Protein AF-A0A6I3MIL8-F1 (afdb_monomer_lite)

pLDDT: mean 82.51, std 14.48, range [38.84, 97.69]

Structure (mmCIF, N/CA/C/O backbone):
data_AF-A0A6I3MIL8-F1
#
_entry.id   AF-A0A6I3MIL8-F1
#
loop_
_atom_site.group_PDB
_atom_site.id
_atom_site.type_symbol
_atom_site.label_atom_id
_atom_site.label_alt_id
_atom_site.label_comp_id
_atom_site.label_asym_id
_atom_site.label_entity_id
_atom_site.label_seq_id
_atom_site.pdbx_PDB_ins_code
_atom_site.Cartn_x
_atom_site.Cartn_y
_atom_site.Cartn_z
_atom_site.occupancy
_atom_site.B_iso_or_equiv
_atom_site.auth_seq_id
_atom_site.auth_comp_id
_atom_site.auth_asym_id
_atom_site.auth_atom_id
_atom_site.pdbx_PDB_model_num
ATOM 1 N N . MET A 1 1 ? -0.136 -29.047 15.269 1.00 38.84 1 MET A N 1
ATOM 2 C CA . MET A 1 1 ? -0.979 -28.564 14.150 1.00 38.84 1 MET A CA 1
ATOM 3 C C . MET A 1 1 ? -1.010 -29.641 13.072 1.00 38.84 1 MET A C 1
ATOM 5 O O . MET A 1 1 ? 0.042 -29.973 12.539 1.00 38.84 1 MET A O 1
ATOM 9 N N . LYS A 1 2 ? -2.164 -30.277 12.825 1.00 44.59 2 LYS A N 1
ATOM 10 C CA . LYS A 1 2 ? -2.288 -31.313 11.784 1.00 44.59 2 LYS A CA 1
ATOM 11 C C . LYS A 1 2 ? -2.092 -30.655 10.413 1.00 44.59 2 LYS A C 1
ATOM 13 O O . LYS A 1 2 ? -2.767 -29.679 10.107 1.00 44.59 2 LYS A O 1
ATOM 18 N N . LYS A 1 3 ? -1.152 -31.170 9.614 1.00 54.00 3 LYS A N 1
ATOM 19 C CA . LYS A 1 3 ? -0.943 -30.758 8.220 1.00 54.00 3 LYS A CA 1
ATOM 20 C C . LYS A 1 3 ? -2.206 -31.109 7.427 1.00 54.00 3 LYS A C 1
ATOM 22 O O . LYS A 1 3 ? -2.409 -32.282 7.119 1.00 54.00 3 LYS A O 1
ATOM 27 N N . ASN A 1 4 ? -3.048 -30.123 7.122 1.00 59.16 4 ASN A N 1
ATOM 28 C CA . ASN A 1 4 ? -4.130 -30.289 6.153 1.00 59.16 4 ASN A CA 1
ATOM 29 C C . ASN A 1 4 ? -3.488 -30.544 4.786 1.00 59.16 4 ASN A C 1
ATOM 31 O O . ASN A 1 4 ? -3.045 -29.619 4.111 1.00 59.16 4 ASN A O 1
ATOM 35 N N . LYS A 1 5 ? -3.353 -31.821 4.415 1.00 65.75 5 LYS A N 1
ATOM 36 C CA . LYS A 1 5 ? -2.953 -32.218 3.066 1.00 65.75 5 LYS A CA 1
ATOM 37 C C . LYS A 1 5 ? -4.087 -31.823 2.124 1.00 65.75 5 LYS A C 1
ATOM 39 O O . LYS A 1 5 ? -5.141 -32.454 2.154 1.00 65.75 5 LYS A O 1
ATOM 44 N N . ILE A 1 6 ? -3.860 -30.784 1.325 1.00 65.81 6 ILE A N 1
ATOM 45 C CA . ILE A 1 6 ? -4.732 -30.407 0.210 1.00 65.81 6 ILE A CA 1
ATOM 46 C C . ILE A 1 6 ? -4.852 -31.634 -0.698 1.00 65.81 6 ILE A C 1
ATOM 48 O O . ILE A 1 6 ? -3.839 -32.183 -1.142 1.00 65.81 6 ILE A O 1
ATOM 52 N N . LYS A 1 7 ? -6.074 -32.122 -0.917 1.00 78.56 7 LYS A N 1
ATOM 53 C CA . LYS A 1 7 ? -6.312 -33.216 -1.860 1.00 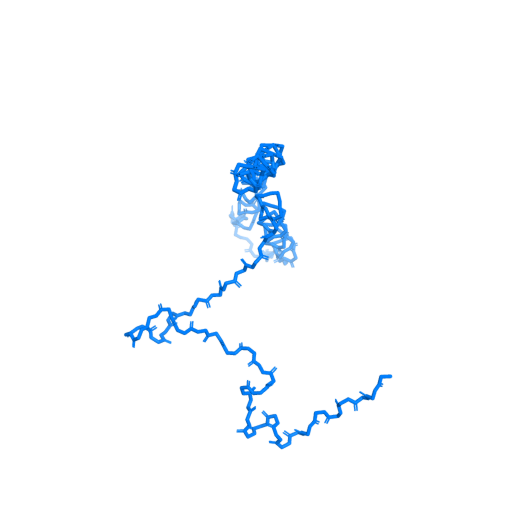78.56 7 LYS A CA 1
ATOM 54 C C . LYS A 1 7 ? -6.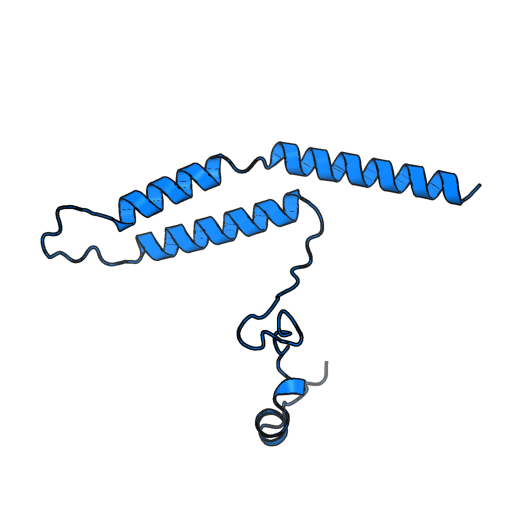278 -32.615 -3.259 1.00 78.56 7 LYS A C 1
ATOM 56 O O . LYS A 1 7 ? -7.110 -31.778 -3.573 1.00 78.56 7 LYS A O 1
ATOM 61 N N . LEU A 1 8 ? -5.326 -33.045 -4.087 1.00 74.38 8 LEU A N 1
ATOM 62 C CA . LEU A 1 8 ? -5.134 -32.501 -5.437 1.00 74.38 8 LEU A CA 1
ATOM 63 C C . LEU A 1 8 ? -6.423 -32.540 -6.274 1.00 74.38 8 LEU A C 1
ATOM 65 O O . LEU A 1 8 ? -6.737 -31.569 -6.947 1.00 74.38 8 LEU A O 1
ATOM 69 N N . ASN A 1 9 ? -7.196 -33.622 -6.163 1.00 80.62 9 ASN A N 1
ATOM 70 C CA . ASN A 1 9 ? -8.473 -33.751 -6.868 1.00 80.62 9 ASN A CA 1
ATOM 71 C C . ASN A 1 9 ? -9.485 -32.688 -6.423 1.00 80.62 9 ASN A C 1
ATOM 73 O O . ASN A 1 9 ? -10.164 -32.108 -7.255 1.00 80.62 9 ASN A O 1
ATOM 77 N N . ASP A 1 10 ? -9.526 -32.372 -5.127 1.00 82.06 10 ASP A N 1
ATOM 78 C CA . ASP A 1 10 ? -10.441 -31.365 -4.585 1.00 82.06 10 ASP A CA 1
ATOM 79 C C . ASP A 1 10 ? -10.032 -29.937 -4.985 1.00 82.06 10 ASP A C 1
ATOM 81 O O . ASP A 1 10 ? -10.883 -29.086 -5.203 1.00 82.06 10 ASP A O 1
ATOM 85 N N . LEU A 1 11 ? -8.730 -29.682 -5.156 1.00 80.56 11 LEU A N 1
ATOM 86 C CA . LEU A 1 11 ? -8.227 -28.414 -5.693 1.00 80.56 11 LEU A CA 1
ATOM 87 C C . LEU A 1 11 ? -8.598 -28.211 -7.173 1.00 80.56 11 LEU A C 1
ATOM 89 O O . LEU A 1 11 ? -8.835 -27.080 -7.588 1.00 80.56 11 LEU A O 1
ATOM 93 N N . ILE A 1 12 ? -8.605 -29.286 -7.967 1.00 80.00 12 ILE A N 1
ATOM 94 C CA . ILE A 1 12 ? -8.939 -29.239 -9.400 1.00 80.00 12 ILE A CA 1
ATOM 95 C C . ILE A 1 12 ? -10.454 -29.129 -9.600 1.00 80.00 12 ILE A C 1
ATOM 97 O O . ILE A 1 12 ? -10.897 -28.379 -10.466 1.00 80.00 12 ILE A O 1
ATOM 101 N N . GLU A 1 13 ? -11.234 -29.875 -8.818 1.00 84.31 13 GLU A N 1
ATOM 102 C CA . GLU A 1 13 ? -12.691 -29.946 -8.962 1.00 84.31 13 GLU A CA 1
ATOM 103 C C . GLU A 1 13 ? -13.415 -28.773 -8.293 1.00 84.31 13 GLU A C 1
ATOM 105 O O . GLU A 1 13 ? -14.427 -28.326 -8.822 1.00 84.31 13 GLU A O 1
ATOM 110 N N . ASN A 1 14 ? -12.883 -28.249 -7.181 1.00 81.50 14 ASN A N 1
ATOM 111 C CA . ASN A 1 14 ? -13.490 -27.158 -6.411 1.00 81.50 14 ASN A CA 1
ATOM 112 C C . ASN A 1 14 ? -12.451 -26.067 -6.074 1.00 81.50 14 ASN A C 1
ATOM 114 O O . ASN A 1 14 ? -12.146 -25.822 -4.897 1.00 81.50 14 ASN A O 1
ATOM 118 N N . PRO A 1 15 ? -11.846 -25.413 -7.082 1.00 77.38 15 PRO A N 1
ATOM 119 C CA . PRO A 1 15 ? -10.813 -24.401 -6.862 1.00 77.38 15 PRO A CA 1
ATOM 120 C C . PRO A 1 15 ? -11.276 -23.263 -5.932 1.00 77.38 15 PRO A C 1
ATOM 122 O O . PRO A 1 15 ? -10.483 -22.728 -5.157 1.00 77.38 15 PRO A O 1
ATOM 125 N N . GLU A 1 16 ? -12.562 -22.925 -5.916 1.00 75.38 16 GLU A N 1
ATOM 126 C CA . GLU A 1 16 ? -13.171 -21.929 -5.030 1.00 75.38 16 GLU A CA 1
ATOM 127 C C . GLU A 1 16 ? -13.023 -22.226 -3.527 1.00 75.38 16 GLU A C 1
ATOM 129 O O . GLU A 1 16 ? -13.117 -21.306 -2.715 1.00 75.38 16 GLU A O 1
ATOM 134 N N . HIS A 1 17 ? -12.754 -23.475 -3.132 1.00 81.31 17 HIS A N 1
ATOM 135 C CA . HIS A 1 17 ? -12.468 -23.824 -1.735 1.00 81.31 17 HIS A CA 1
ATOM 136 C C . HIS A 1 17 ? -11.073 -23.376 -1.283 1.00 81.31 17 HIS A C 1
ATOM 138 O O . HIS A 1 17 ? -10.820 -23.242 -0.084 1.00 81.31 17 HIS A O 1
ATOM 144 N N . TYR A 1 18 ? -10.165 -23.157 -2.233 1.00 78.12 18 TYR A N 1
ATOM 145 C CA . TYR A 1 18 ? -8.750 -22.889 -1.978 1.00 78.12 18 TYR A CA 1
ATOM 146 C C . TYR A 1 18 ? -8.308 -21.511 -2.467 1.00 78.12 18 TYR A C 1
ATOM 148 O O . TYR A 1 18 ? -7.299 -20.989 -1.990 1.00 78.12 18 TYR A O 1
ATOM 156 N N . PHE A 1 19 ? -9.066 -20.903 -3.379 1.00 74.94 19 PHE A N 1
ATOM 157 C CA . PHE A 1 19 ? -8.815 -19.565 -3.891 1.00 74.94 19 PHE A CA 1
ATOM 158 C C . PHE A 1 19 ? -9.925 -18.608 -3.471 1.00 74.94 19 PHE A C 1
ATOM 160 O O . PHE A 1 19 ? -11.113 -18.880 -3.628 1.00 74.94 19 PHE A O 1
ATOM 167 N N . ILE A 1 20 ? -9.531 -17.424 -3.007 1.00 70.81 20 ILE A N 1
ATOM 168 C CA . ILE A 1 20 ? -10.465 -16.308 -2.880 1.00 70.81 20 ILE A CA 1
ATOM 169 C C . ILE A 1 20 ? -10.738 -15.802 -4.299 1.00 70.81 20 ILE A C 1
ATOM 171 O O . ILE A 1 20 ? -9.939 -15.054 -4.862 1.00 70.81 20 ILE A O 1
ATOM 175 N N . MET A 1 21 ? -11.851 -16.233 -4.900 1.00 73.69 21 MET A N 1
ATOM 176 C CA . MET A 1 21 ? -12.289 -15.689 -6.186 1.00 73.69 21 MET A CA 1
ATOM 177 C C . MET A 1 21 ? -12.593 -14.197 -6.040 1.00 73.69 21 MET A C 1
ATOM 179 O O . MET A 1 21 ? -13.359 -13.783 -5.162 1.00 73.69 21 MET A O 1
ATOM 183 N N . LEU A 1 22 ? -12.006 -13.387 -6.924 1.00 79.00 22 LEU A N 1
ATOM 184 C CA . LEU A 1 22 ? -12.313 -11.965 -6.986 1.00 79.00 22 LEU A CA 1
ATOM 185 C C . LEU A 1 22 ? -13.799 -11.790 -7.308 1.00 79.00 22 LEU A C 1
ATOM 187 O O . LEU A 1 22 ? -14.345 -12.449 -8.195 1.00 79.00 22 LEU A O 1
ATOM 191 N N . LYS A 1 23 ? -14.471 -10.898 -6.581 1.00 79.25 23 LYS A N 1
ATOM 192 C CA . LYS A 1 23 ? -15.897 -10.654 -6.804 1.00 79.25 23 LYS A CA 1
ATOM 193 C C . LYS A 1 23 ? -16.062 -9.706 -7.995 1.00 79.25 23 LYS A C 1
ATOM 195 O O . LYS A 1 23 ? -15.380 -8.679 -8.025 1.00 79.25 23 LYS A O 1
ATOM 200 N N . PRO A 1 24 ? -16.958 -10.001 -8.954 1.00 83.12 24 PRO A N 1
ATOM 201 C CA . PRO A 1 24 ? -17.221 -9.092 -10.061 1.00 83.12 24 PRO A CA 1
ATOM 202 C C . PRO A 1 24 ? -17.744 -7.755 -9.529 1.00 83.12 24 PRO A C 1
ATOM 204 O O . PRO A 1 24 ? -18.507 -7.709 -8.560 1.00 83.12 24 PRO A O 1
ATOM 207 N N . ALA A 1 25 ? -17.327 -6.661 -10.161 1.00 82.19 25 ALA A N 1
ATOM 208 C CA 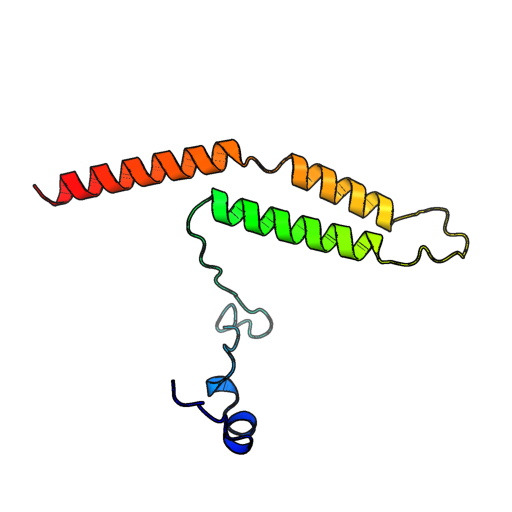. ALA A 1 25 ? -17.584 -5.307 -9.689 1.00 82.19 25 ALA A CA 1
ATOM 209 C C . ALA A 1 25 ? -19.072 -4.943 -9.720 1.00 82.19 25 ALA A C 1
ATOM 211 O O . ALA A 1 25 ? -19.534 -4.116 -8.936 1.00 82.19 25 ALA A O 1
ATOM 212 N N . SER A 1 26 ? -19.842 -5.576 -10.606 1.00 82.62 26 SER A N 1
ATOM 213 C CA . SER A 1 26 ? -21.300 -5.504 -10.596 1.00 82.62 26 SER A CA 1
ATOM 214 C C . SER A 1 26 ? -21.922 -6.747 -11.229 1.00 82.62 26 SER A C 1
ATOM 216 O O . SER A 1 26 ? -21.251 -7.532 -11.897 1.00 82.62 26 SER A O 1
ATOM 218 N N . LYS A 1 27 ? -23.247 -6.891 -11.092 1.00 79.56 27 LYS A N 1
ATOM 219 C CA . LYS A 1 27 ? -24.007 -7.963 -11.756 1.00 79.56 27 LYS A CA 1
ATOM 220 C C . LYS A 1 27 ? -23.917 -7.911 -13.290 1.00 79.56 27 LYS A C 1
ATOM 222 O O . LYS A 1 27 ? -24.078 -8.947 -13.926 1.00 79.56 27 LYS A O 1
ATOM 227 N N . MET A 1 28 ? -23.672 -6.731 -13.872 1.00 80.19 28 MET A N 1
ATOM 228 C CA . MET A 1 28 ? -23.619 -6.536 -15.329 1.00 80.19 28 MET A CA 1
ATOM 229 C C . MET A 1 28 ? -22.194 -6.520 -15.900 1.00 80.19 28 MET A C 1
ATOM 231 O O . MET A 1 28 ? -22.012 -6.828 -17.073 1.00 80.19 28 MET A O 1
ATOM 235 N N . ARG A 1 29 ? -21.180 -6.196 -15.089 1.00 78.06 29 ARG A N 1
ATOM 236 C CA . ARG A 1 29 ? -19.764 -6.142 -15.491 1.00 78.06 29 ARG A CA 1
ATOM 237 C C . ARG A 1 29 ? -18.994 -7.265 -14.807 1.00 78.06 29 ARG A C 1
ATOM 239 O O . ARG A 1 29 ? -18.517 -7.097 -13.688 1.00 78.06 29 ARG A O 1
ATOM 246 N N . LYS A 1 30 ? -18.933 -8.417 -15.481 1.00 81.12 30 LYS A N 1
ATOM 247 C CA . LYS A 1 30 ? -18.186 -9.608 -15.034 1.00 81.12 30 LYS A CA 1
ATOM 248 C C . LYS A 1 30 ? -16.695 -9.556 -15.393 1.00 81.12 30 LYS A C 1
ATOM 250 O O . LYS A 1 30 ? -15.939 -10.407 -14.954 1.00 81.12 30 LYS A O 1
ATOM 255 N N . ASP A 1 31 ? -16.291 -8.588 -16.208 1.00 85.38 31 ASP A N 1
ATOM 256 C CA . ASP A 1 31 ? -14.914 -8.333 -16.643 1.00 85.38 31 ASP A CA 1
ATOM 257 C C . ASP A 1 31 ? -14.104 -7.540 -15.606 1.00 85.38 31 ASP A C 1
ATOM 259 O O . ASP A 1 31 ? -12.896 -7.725 -15.475 1.00 85.38 31 ASP A O 1
ATOM 263 N N . ILE A 1 32 ? -14.771 -6.682 -14.834 1.00 83.25 32 ILE A N 1
ATOM 264 C CA . ILE A 1 32 ? -14.151 -5.899 -13.764 1.00 83.25 32 ILE A CA 1
ATOM 265 C C . ILE A 1 32 ? -14.366 -6.627 -12.445 1.00 83.25 32 ILE A C 1
ATOM 267 O O . ILE A 1 32 ? -15.471 -7.090 -12.166 1.00 83.25 32 ILE A O 1
ATOM 271 N N . HIS A 1 33 ? -13.331 -6.685 -11.615 1.00 85.50 33 HIS A N 1
ATOM 272 C CA . HIS A 1 33 ? -13.385 -7.328 -10.312 1.00 85.50 33 HIS A CA 1
ATOM 273 C C . HIS A 1 33 ? -12.930 -6.361 -9.219 1.00 85.50 33 HIS A C 1
ATOM 275 O O . HIS A 1 33 ? -11.992 -5.593 -9.422 1.00 85.50 33 HIS A O 1
ATOM 281 N N . ASN A 1 34 ? -13.586 -6.413 -8.061 1.00 80.25 34 ASN A N 1
ATOM 282 C CA . ASN A 1 34 ? -13.249 -5.583 -6.910 1.00 80.25 34 ASN A CA 1
ATOM 283 C C . ASN A 1 34 ? -12.455 -6.398 -5.888 1.00 80.25 34 ASN A C 1
ATOM 285 O O . ASN A 1 34 ? -12.857 -7.501 -5.508 1.00 80.25 34 ASN A O 1
ATOM 289 N N . LEU A 1 35 ? -11.371 -5.807 -5.394 1.00 83.06 35 LEU A N 1
ATOM 290 C CA . LEU A 1 35 ? -10.631 -6.294 -4.238 1.00 83.06 35 LEU A CA 1
ATOM 291 C C . LEU A 1 35 ? -10.837 -5.311 -3.085 1.00 83.06 35 LEU A C 1
ATOM 293 O O . LEU A 1 35 ? -10.535 -4.128 -3.216 1.00 83.06 35 LEU A O 1
ATOM 297 N N . ALA A 1 36 ? -11.364 -5.801 -1.965 1.00 83.06 36 ALA A N 1
ATOM 298 C CA . ALA A 1 36 ? -11.430 -5.026 -0.734 1.00 83.06 36 ALA A CA 1
ATOM 299 C C . ALA A 1 36 ? -10.127 -5.229 0.041 1.00 83.06 36 ALA A C 1
ATOM 301 O O . ALA A 1 36 ? -9.801 -6.355 0.419 1.00 83.06 36 ALA A O 1
ATOM 302 N N . ILE A 1 37 ? -9.396 -4.142 0.265 1.00 84.44 37 ILE A N 1
ATOM 303 C CA . ILE A 1 37 ? -8.188 -4.135 1.084 1.00 84.44 37 ILE A CA 1
ATOM 304 C C . ILE A 1 37 ? -8.565 -3.536 2.435 1.00 84.44 37 ILE A C 1
ATOM 306 O O . ILE A 1 37 ? -9.060 -2.413 2.506 1.00 84.44 37 ILE A O 1
ATOM 310 N N . ASN A 1 38 ? -8.361 -4.307 3.500 1.00 89.31 38 ASN A N 1
ATOM 311 C CA . ASN A 1 38 ? -8.611 -3.842 4.856 1.00 89.31 38 ASN A CA 1
ATOM 312 C C . ASN A 1 38 ? -7.338 -3.199 5.397 1.00 89.31 38 ASN A C 1
ATOM 314 O O . ASN A 1 38 ? -6.314 -3.870 5.495 1.00 89.31 38 ASN A O 1
ATOM 318 N N . VAL A 1 39 ? -7.437 -1.929 5.769 1.00 92.75 39 VAL A N 1
ATOM 319 C CA . VAL A 1 39 ? -6.366 -1.150 6.398 1.00 92.75 39 VAL A CA 1
ATOM 320 C C . VAL A 1 39 ? -6.816 -0.701 7.783 1.00 92.75 39 VAL A C 1
ATOM 322 O O . VAL A 1 39 ? -8.012 -0.511 8.022 1.00 92.75 39 VAL A O 1
ATOM 325 N N . GLN A 1 40 ? -5.878 -0.554 8.714 1.00 91.31 40 GLN A N 1
ATOM 326 C CA . GLN A 1 40 ? -6.183 -0.134 10.088 1.00 91.31 40 GLN A CA 1
ATOM 327 C C . GLN A 1 40 ? -6.489 1.363 10.206 1.00 91.31 40 GLN A C 1
ATOM 329 O O . GLN A 1 40 ? -7.190 1.774 11.132 1.00 91.31 40 GLN A O 1
ATOM 334 N N . GLY A 1 41 ? -5.964 2.163 9.283 1.00 93.94 41 GLY A N 1
ATOM 335 C CA . GLY A 1 41 ? -6.053 3.616 9.295 1.00 93.94 41 GLY A CA 1
ATOM 336 C C . GLY A 1 41 ? -5.418 4.227 8.052 1.00 93.94 41 GLY A C 1
ATOM 337 O O . GLY A 1 41 ? -4.976 3.515 7.145 1.00 93.94 41 GLY A O 1
ATOM 338 N N . TYR A 1 42 ? -5.378 5.553 8.011 1.00 95.38 42 TYR A N 1
ATOM 339 C CA . TYR A 1 42 ? -4.760 6.313 6.929 1.00 95.38 42 TYR A CA 1
ATOM 340 C C . TYR A 1 42 ? -3.257 6.052 6.845 1.00 95.38 42 TYR A C 1
ATOM 342 O O . TYR A 1 42 ? -2.729 5.935 5.741 1.00 95.38 42 TYR A O 1
ATOM 350 N N . SER A 1 43 ? -2.582 5.905 7.988 1.00 95.56 43 SER A N 1
ATOM 351 C CA . SER A 1 43 ? -1.143 5.637 8.034 1.00 95.56 43 SER A CA 1
ATOM 352 C C . SER A 1 43 ? -0.804 4.299 7.370 1.00 95.56 43 SER A C 1
ATOM 354 O O . SER A 1 43 ? 0.068 4.223 6.504 1.00 95.56 43 SER A O 1
ATOM 356 N N . ASP A 1 44 ? -1.586 3.260 7.676 1.00 95.50 44 ASP A N 1
ATOM 357 C CA . ASP A 1 44 ? -1.452 1.920 7.088 1.00 95.50 44 ASP A CA 1
ATOM 358 C C . ASP A 1 44 ? -1.724 1.931 5.571 1.00 95.50 44 ASP A C 1
ATOM 360 O O . ASP A 1 44 ? -0.969 1.364 4.779 1.00 95.50 44 ASP A O 1
ATOM 364 N N . LEU A 1 45 ? -2.755 2.666 5.137 1.00 95.06 45 LEU A N 1
ATOM 365 C CA . LEU A 1 45 ? -3.051 2.856 3.715 1.00 95.06 45 LEU A CA 1
ATOM 366 C C . LEU A 1 45 ? -1.897 3.532 2.966 1.00 95.06 45 LEU A C 1
ATOM 368 O O . LEU A 1 45 ? -1.513 3.083 1.886 1.00 95.06 45 LEU A O 1
ATOM 372 N N . PHE A 1 46 ? -1.354 4.617 3.509 1.00 96.25 46 PHE A N 1
ATOM 373 C CA . PHE A 1 46 ? -0.281 5.361 2.856 1.00 96.25 46 PHE A CA 1
ATOM 374 C C . PHE A 1 46 ? 1.038 4.595 2.852 1.00 96.25 46 PHE A C 1
ATOM 376 O O . PHE A 1 46 ? 1.734 4.626 1.837 1.00 96.25 46 PHE A O 1
ATOM 383 N N . CYS A 1 47 ? 1.338 3.834 3.907 1.00 95.44 47 CYS A N 1
ATOM 384 C CA . CYS A 1 47 ? 2.451 2.888 3.900 1.00 95.44 47 CYS A CA 1
ATOM 385 C C . CYS A 1 47 ? 2.307 1.870 2.761 1.00 95.44 47 CYS A C 1
ATOM 387 O O . CYS A 1 47 ? 3.242 1.679 1.986 1.00 95.44 47 CYS A O 1
ATOM 389 N N . MET A 1 48 ? 1.117 1.288 2.583 1.00 95.31 48 MET A N 1
ATOM 390 C CA . MET A 1 48 ? 0.869 0.340 1.495 1.00 95.31 48 MET A CA 1
ATOM 391 C C . MET A 1 48 ? 1.040 0.975 0.108 1.00 95.31 48 MET A C 1
ATOM 393 O O . MET A 1 48 ? 1.636 0.369 -0.781 1.00 95.31 48 MET A O 1
ATOM 397 N N . ILE A 1 49 ? 0.541 2.198 -0.095 1.00 95.06 49 ILE A N 1
ATOM 398 C CA . ILE A 1 49 ? 0.728 2.930 -1.359 1.00 95.06 49 ILE A CA 1
ATOM 399 C C . ILE A 1 49 ? 2.217 3.198 -1.605 1.00 95.06 49 ILE A C 1
ATOM 401 O O . ILE A 1 49 ? 2.701 2.984 -2.717 1.00 95.06 49 ILE A O 1
ATOM 405 N N . MET A 1 50 ? 2.954 3.620 -0.578 1.00 96.44 50 MET A N 1
ATOM 406 C CA . MET A 1 50 ? 4.395 3.851 -0.658 1.00 96.44 50 MET A CA 1
ATOM 407 C C . MET A 1 50 ? 5.150 2.571 -1.044 1.00 96.44 50 MET A C 1
ATOM 409 O O . MET A 1 50 ? 6.023 2.615 -1.911 1.00 96.44 50 MET A O 1
ATOM 413 N N . ASP A 1 51 ? 4.790 1.423 -0.472 1.00 95.44 51 ASP A N 1
ATOM 414 C CA . ASP A 1 51 ? 5.402 0.136 -0.813 1.00 95.44 51 ASP A CA 1
ATOM 415 C C . ASP A 1 51 ? 5.135 -0.264 -2.270 1.00 95.44 51 ASP A C 1
ATOM 417 O O . ASP A 1 51 ? 6.039 -0.749 -2.955 1.00 95.44 51 ASP A O 1
ATOM 421 N N . LEU A 1 52 ? 3.931 0.001 -2.789 1.00 95.31 52 LEU A N 1
ATOM 422 C CA . LEU A 1 52 ? 3.611 -0.217 -4.205 1.00 95.31 52 LEU A CA 1
ATOM 423 C C . LEU A 1 52 ? 4.450 0.679 -5.127 1.00 95.31 52 LEU A C 1
ATOM 425 O O . LEU A 1 52 ? 4.951 0.206 -6.150 1.00 95.31 52 LEU A O 1
ATOM 429 N N . LEU A 1 53 ? 4.646 1.950 -4.765 1.00 96.62 53 LEU A N 1
ATOM 430 C CA . LEU A 1 53 ? 5.514 2.863 -5.517 1.00 96.62 53 LEU A CA 1
ATOM 431 C C . LEU A 1 53 ? 6.965 2.370 -5.516 1.00 96.62 53 LEU A C 1
ATOM 433 O O . LEU A 1 53 ? 7.598 2.332 -6.573 1.00 96.62 53 LEU A O 1
ATOM 437 N N . LYS A 1 54 ? 7.476 1.935 -4.359 1.00 95.12 54 LYS A N 1
ATOM 438 C CA . LYS A 1 54 ? 8.827 1.372 -4.215 1.00 95.12 54 LYS A CA 1
ATOM 439 C C . LYS A 1 54 ? 9.011 0.099 -5.027 1.00 95.12 54 LYS A C 1
ATOM 441 O O . LYS A 1 54 ? 10.027 -0.043 -5.700 1.00 95.12 54 LYS A O 1
ATOM 446 N N . ALA A 1 55 ? 8.028 -0.797 -5.027 1.00 94.31 55 ALA A N 1
ATOM 447 C CA . ALA A 1 55 ? 8.055 -1.991 -5.864 1.00 94.31 55 ALA A CA 1
ATOM 448 C C . ALA A 1 55 ? 8.108 -1.633 -7.360 1.00 94.31 55 ALA A C 1
ATOM 450 O O . ALA A 1 55 ? 8.884 -2.227 -8.108 1.00 94.31 55 ALA A O 1
ATOM 451 N N . GLY A 1 56 ? 7.338 -0.625 -7.788 1.00 92.75 56 GLY A N 1
ATOM 452 C CA . GLY A 1 56 ? 7.388 -0.101 -9.155 1.00 92.75 56 GLY A CA 1
ATOM 453 C C . GLY A 1 56 ? 8.754 0.487 -9.518 1.00 92.75 56 GLY A C 1
ATOM 454 O O . GLY A 1 56 ? 9.286 0.194 -10.584 1.00 92.75 56 GLY A O 1
ATOM 455 N N . MET A 1 57 ? 9.357 1.262 -8.615 1.00 93.56 57 MET A N 1
ATOM 456 C CA . MET A 1 57 ? 10.708 1.807 -8.785 1.00 93.56 57 MET A CA 1
ATOM 457 C C . MET A 1 57 ? 11.769 0.704 -8.906 1.00 93.56 57 MET A C 1
ATOM 459 O O . MET A 1 57 ? 12.567 0.735 -9.838 1.00 93.56 57 MET A O 1
ATOM 463 N N . LEU A 1 58 ? 11.723 -0.319 -8.047 1.00 90.25 58 LEU A N 1
ATOM 464 C CA . LEU A 1 58 ? 12.634 -1.469 -8.111 1.00 90.25 58 LEU A CA 1
ATOM 465 C C . LEU A 1 58 ? 12.493 -2.260 -9.418 1.00 90.25 58 LEU A C 1
ATOM 467 O O . LEU A 1 58 ? 13.489 -2.714 -9.980 1.00 90.25 58 LEU A O 1
ATOM 471 N N . ALA A 1 59 ? 11.265 -2.418 -9.920 1.00 88.56 59 ALA A N 1
ATOM 472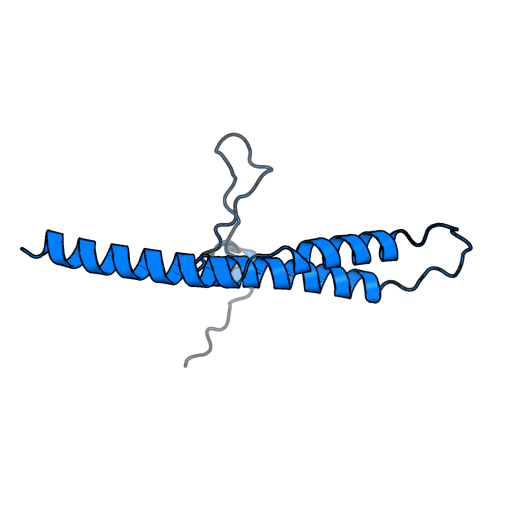 C CA . ALA A 1 59 ? 11.025 -3.073 -11.203 1.00 88.56 59 ALA A CA 1
ATOM 473 C C . ALA A 1 59 ? 11.640 -2.288 -12.376 1.00 88.56 59 ALA A C 1
ATOM 475 O O . ALA A 1 59 ? 12.135 -2.900 -13.320 1.00 88.56 59 ALA A O 1
ATOM 476 N N . LEU A 1 60 ? 11.643 -0.951 -12.306 1.00 86.44 60 LEU A N 1
ATOM 477 C CA . LEU A 1 60 ? 12.272 -0.087 -13.310 1.00 86.44 60 LEU A CA 1
ATOM 478 C C . LEU A 1 60 ? 13.803 -0.123 -13.234 1.00 86.44 60 LEU A C 1
ATOM 480 O O . LEU A 1 60 ? 14.449 -0.144 -14.279 1.00 86.44 60 LEU A O 1
ATOM 484 N N . ASP A 1 61 ? 14.377 -0.176 -12.029 1.00 80.81 61 ASP A N 1
ATOM 485 C CA . ASP A 1 61 ? 15.829 -0.297 -11.827 1.00 80.81 61 ASP A CA 1
ATOM 486 C C . ASP A 1 61 ? 16.389 -1.627 -12.353 1.00 80.81 61 ASP A C 1
ATOM 488 O O . ASP A 1 61 ? 17.529 -1.689 -12.812 1.00 80.81 61 ASP A O 1
ATOM 492 N N . GLY A 1 62 ? 15.586 -2.694 -12.294 1.00 70.56 62 GLY A N 1
ATOM 493 C CA . GLY A 1 62 ? 15.951 -4.025 -12.780 1.00 70.56 62 GLY A CA 1
ATOM 494 C C . GLY A 1 62 ? 15.853 -4.209 -14.297 1.00 70.56 62 GLY A C 1
ATOM 495 O O . GLY A 1 62 ? 16.251 -5.261 -14.797 1.00 70.56 62 GLY A O 1
ATOM 496 N N . MET A 1 63 ? 15.327 -3.232 -15.045 1.00 72.81 63 MET A N 1
ATOM 497 C CA . MET A 1 63 ? 15.295 -3.327 -16.503 1.00 72.81 63 MET A CA 1
ATOM 498 C C . MET A 1 63 ? 16.687 -3.035 -17.063 1.00 72.81 63 MET A C 1
ATOM 500 O O . MET A 1 63 ? 17.203 -1.925 -16.916 1.00 72.81 63 MET A O 1
ATOM 504 N N . GLU A 1 64 ? 17.299 -4.023 -17.728 1.00 60.34 64 GLU A N 1
ATOM 505 C CA . GLU A 1 64 ? 18.520 -3.783 -18.495 1.00 60.34 64 GLU A CA 1
ATOM 506 C C . GLU A 1 64 ? 18.241 -2.653 -19.486 1.00 60.34 64 GLU A C 1
ATOM 508 O O . GLU A 1 64 ? 17.384 -2.775 -20.365 1.00 60.34 64 GLU A O 1
ATOM 513 N N . VAL A 1 65 ? 18.942 -1.529 -19.316 1.00 59.22 65 VAL A N 1
ATOM 514 C CA . VAL A 1 65 ? 18.890 -0.410 -20.253 1.00 59.22 65 VAL A CA 1
ATOM 515 C C . VAL A 1 65 ? 19.337 -0.975 -21.588 1.00 59.22 65 VAL A C 1
ATOM 517 O O . VAL A 1 65 ? 20.533 -1.181 -21.791 1.00 59.22 65 VAL A O 1
ATOM 520 N N . SER A 1 66 ? 18.382 -1.287 -22.468 1.00 54.38 66 SER A N 1
ATOM 521 C CA . SER A 1 66 ? 18.699 -1.853 -23.770 1.00 54.38 66 SER A CA 1
ATOM 522 C C . SER A 1 66 ? 19.719 -0.923 -24.417 1.00 54.38 66 SER A C 1
ATOM 524 O O . SER A 1 66 ? 19.453 0.256 -24.654 1.00 54.38 66 SER A O 1
ATOM 526 N N . THR A 1 67 ? 20.921 -1.443 -24.634 1.00 53.97 67 THR A N 1
ATOM 527 C CA . THR A 1 67 ? 22.097 -0.732 -25.154 1.00 53.97 67 THR A CA 1
ATOM 528 C C . THR A 1 67 ? 21.892 -0.217 -26.582 1.00 53.97 67 THR A C 1
ATOM 530 O O . THR A 1 67 ? 22.770 0.418 -27.161 1.00 53.97 67 THR A O 1
ATOM 533 N N . ASN A 1 68 ? 20.701 -0.423 -27.141 1.00 50.69 68 ASN A N 1
ATOM 534 C CA . ASN A 1 68 ? 20.280 0.050 -28.441 1.00 50.69 68 ASN A CA 1
ATOM 535 C C . ASN A 1 68 ? 19.727 1.475 -28.346 1.00 50.69 68 ASN A C 1
ATOM 537 O O . ASN A 1 68 ? 18.519 1.671 -28.382 1.00 50.69 68 ASN A O 1
ATOM 541 N N . ASN A 1 69 ? 20.622 2.462 -28.245 1.00 52.31 69 ASN A N 1
ATOM 542 C CA . ASN A 1 69 ? 20.503 3.802 -28.846 1.00 52.31 69 ASN A CA 1
ATOM 543 C C . ASN A 1 69 ? 19.115 4.492 -28.845 1.00 52.31 69 ASN A C 1
ATOM 545 O O . ASN A 1 69 ? 18.799 5.233 -29.776 1.00 52.31 69 ASN A O 1
ATOM 549 N N . SER A 1 70 ? 18.290 4.310 -27.812 1.00 54.50 70 SER A N 1
ATOM 550 C CA . SER A 1 70 ? 17.100 5.134 -27.605 1.00 54.50 70 SER A CA 1
ATOM 551 C C . SER A 1 70 ? 17.529 6.401 -26.861 1.00 54.50 70 SER A C 1
ATOM 553 O O . SER A 1 70 ? 17.976 6.312 -25.716 1.00 54.50 70 SER A O 1
ATOM 555 N N . PRO A 1 71 ? 17.379 7.603 -27.446 1.00 53.91 71 PRO A N 1
ATOM 556 C CA . PRO A 1 71 ? 17.725 8.861 -26.781 1.00 53.91 71 PRO A CA 1
ATOM 557 C C . PRO A 1 71 ? 16.777 9.214 -25.621 1.00 53.91 71 PRO A C 1
ATOM 559 O O . PRO A 1 71 ? 16.897 10.285 -25.029 1.00 53.91 71 PRO A O 1
ATOM 562 N N . ARG A 1 72 ? 15.813 8.347 -25.288 1.00 57.78 72 ARG A N 1
ATOM 563 C CA . ARG A 1 72 ? 14.857 8.550 -24.200 1.00 57.78 72 ARG A CA 1
ATOM 564 C C . ARG A 1 72 ? 14.906 7.354 -23.262 1.00 57.78 72 ARG A C 1
ATOM 566 O O . ARG A 1 72 ? 14.347 6.306 -23.558 1.00 57.78 72 ARG A O 1
ATOM 573 N N . GLN A 1 73 ? 15.561 7.550 -22.123 1.00 72.31 73 GLN A N 1
ATOM 574 C CA . GLN A 1 73 ? 15.531 6.645 -20.972 1.00 72.31 73 GLN A CA 1
ATOM 575 C C . GLN A 1 73 ? 14.180 6.810 -20.259 1.00 72.31 73 GLN A C 1
ATOM 577 O O . GLN A 1 73 ? 14.097 7.415 -19.189 1.00 72.31 73 GLN A O 1
ATOM 582 N N . VAL A 1 74 ? 13.101 6.377 -20.918 1.00 80.00 74 VAL A N 1
ATOM 583 C CA . VAL A 1 74 ? 11.708 6.531 -20.463 1.00 80.00 74 VAL A CA 1
ATOM 584 C C . VAL A 1 74 ? 11.539 5.984 -19.048 1.00 80.00 74 VAL A C 1
ATOM 586 O O . VAL A 1 74 ? 10.901 6.616 -18.212 1.00 80.00 74 VAL A O 1
ATOM 589 N N . GLU A 1 75 ? 12.208 4.880 -18.751 1.00 83.25 75 GLU A N 1
ATOM 590 C CA . GLU A 1 75 ? 12.254 4.209 -17.457 1.00 83.25 75 GLU A CA 1
ATOM 591 C C . GLU A 1 75 ? 12.728 5.149 -16.350 1.00 83.25 75 GLU A C 1
ATOM 593 O O . GLU A 1 75 ? 12.110 5.227 -15.292 1.00 83.25 75 GLU A O 1
ATOM 598 N N . ARG A 1 76 ? 13.780 5.937 -16.614 1.00 82.94 76 ARG A N 1
ATOM 599 C CA . ARG A 1 76 ? 14.319 6.901 -15.645 1.00 82.94 76 ARG A CA 1
ATOM 600 C C . ARG A 1 76 ? 13.372 8.067 -15.401 1.00 82.94 76 ARG A C 1
ATOM 602 O O . ARG A 1 76 ? 13.292 8.557 -14.274 1.00 82.94 76 ARG A O 1
ATOM 609 N N . TYR A 1 77 ? 12.647 8.513 -16.427 1.00 88.00 77 TYR A N 1
ATOM 610 C CA . TYR A 1 77 ? 11.616 9.538 -16.252 1.00 88.00 77 TYR A CA 1
ATOM 611 C C . TYR A 1 77 ? 10.451 9.016 -15.409 1.00 88.00 77 TYR A C 1
ATOM 613 O O . TYR A 1 77 ? 10.006 9.716 -14.501 1.00 88.00 77 TYR A O 1
ATOM 621 N N . VAL A 1 78 ? 10.002 7.780 -15.653 1.00 90.00 78 VAL A N 1
ATOM 622 C CA . VAL A 1 78 ? 8.952 7.143 -14.844 1.00 90.00 78 VAL A CA 1
ATOM 623 C C . VAL A 1 78 ? 9.431 6.950 -13.407 1.00 90.00 78 VAL A C 1
ATOM 625 O O . VAL A 1 78 ? 8.727 7.351 -12.487 1.00 90.00 78 VAL A O 1
ATOM 628 N N . TYR A 1 79 ? 10.646 6.437 -13.199 1.00 92.12 79 TYR A N 1
ATOM 629 C CA . TYR A 1 79 ? 11.243 6.299 -11.869 1.00 92.12 79 TYR A CA 1
ATOM 630 C C . TYR A 1 79 ? 11.257 7.639 -11.124 1.00 92.12 79 TYR A C 1
ATOM 632 O O . TYR A 1 79 ? 10.815 7.736 -9.981 1.00 92.12 79 TYR A O 1
ATOM 640 N N . SER A 1 80 ? 11.722 8.701 -11.790 1.00 91.94 80 SER A N 1
ATOM 641 C CA . SER A 1 80 ? 11.800 10.036 -11.190 1.00 91.94 80 SER A CA 1
ATOM 642 C C . SER A 1 80 ? 10.419 10.567 -10.803 1.00 91.94 80 SER A C 1
ATOM 644 O O . SER A 1 80 ? 10.267 11.154 -9.734 1.00 91.94 80 SER A O 1
ATOM 646 N N . LEU A 1 81 ? 9.404 10.328 -11.638 1.00 94.56 81 LEU A N 1
ATOM 647 C CA . LEU A 1 81 ? 8.019 10.682 -11.337 1.00 94.56 81 LEU A CA 1
ATOM 648 C C . LEU A 1 81 ? 7.490 9.910 -10.121 1.00 94.56 81 LEU A C 1
ATOM 650 O O . LEU A 1 81 ? 6.924 10.526 -9.221 1.00 94.56 81 LEU A O 1
ATOM 654 N N . LEU A 1 82 ? 7.697 8.591 -10.067 1.00 95.75 82 LEU A N 1
ATOM 655 C CA . LEU A 1 82 ? 7.269 7.762 -8.935 1.00 95.75 82 LEU A CA 1
ATOM 656 C C . LEU A 1 82 ? 7.913 8.224 -7.625 1.00 95.75 82 LEU A C 1
ATOM 658 O O . LEU A 1 82 ? 7.221 8.323 -6.616 1.00 95.75 82 LEU A O 1
ATOM 662 N N . ARG A 1 83 ? 9.195 8.600 -7.658 1.00 95.19 83 ARG A N 1
ATOM 663 C CA . ARG A 1 83 ? 9.900 9.166 -6.502 1.00 95.19 83 ARG A CA 1
ATOM 664 C C . ARG A 1 83 ? 9.316 10.506 -6.051 1.00 95.19 83 ARG A C 1
ATOM 666 O O . ARG A 1 83 ? 9.224 10.761 -4.857 1.00 95.19 83 ARG A O 1
ATOM 673 N N . ILE A 1 84 ? 8.917 11.375 -6.982 1.00 96.94 84 ILE A N 1
ATOM 674 C CA . ILE A 1 84 ? 8.234 12.631 -6.629 1.00 96.94 84 ILE A CA 1
ATOM 675 C C . ILE A 1 84 ? 6.893 12.333 -5.957 1.00 96.94 84 ILE A C 1
ATOM 677 O O . ILE A 1 84 ? 6.589 12.938 -4.937 1.00 96.94 84 ILE A O 1
ATOM 681 N N . ILE A 1 85 ? 6.117 11.387 -6.491 1.00 96.75 85 ILE A N 1
ATOM 682 C CA . ILE A 1 85 ? 4.834 10.984 -5.902 1.00 96.75 85 ILE A CA 1
ATOM 683 C C . ILE A 1 85 ? 5.042 10.405 -4.497 1.00 96.75 85 ILE A C 1
ATOM 685 O O . ILE A 1 85 ? 4.308 10.776 -3.589 1.00 96.75 85 ILE A O 1
ATOM 689 N N . GLU A 1 86 ? 6.054 9.555 -4.303 1.00 96.31 86 GLU A N 1
ATOM 690 C CA . GLU A 1 86 ? 6.415 8.994 -2.995 1.00 96.31 86 GLU A CA 1
ATOM 691 C C . GLU A 1 86 ? 6.679 10.099 -1.961 1.00 96.31 86 GLU A C 1
ATOM 693 O O . GLU A 1 86 ? 6.123 10.062 -0.868 1.00 96.31 86 GLU A O 1
ATOM 698 N N . MET A 1 87 ? 7.469 11.117 -2.321 1.00 96.06 87 MET A N 1
ATOM 699 C CA . MET A 1 87 ? 7.793 12.243 -1.433 1.00 96.06 87 MET A CA 1
ATOM 700 C C . MET A 1 87 ? 6.590 13.130 -1.085 1.00 96.06 87 MET A C 1
ATOM 702 O O . MET A 1 87 ? 6.666 13.904 -0.136 1.00 96.06 87 MET A O 1
ATOM 706 N N . LEU A 1 88 ? 5.505 13.064 -1.859 1.00 97.00 88 LEU A N 1
ATOM 707 C CA . LEU A 1 88 ? 4.283 13.834 -1.617 1.00 97.00 88 LEU A CA 1
ATOM 708 C C . LEU A 1 88 ? 3.283 13.100 -0.716 1.00 97.00 88 LEU A C 1
ATOM 710 O O . LEU A 1 88 ? 2.234 13.667 -0.411 1.00 97.00 88 LEU A O 1
ATOM 714 N N . ILE A 1 89 ? 3.565 11.856 -0.312 1.00 95.75 89 ILE A N 1
ATOM 715 C CA . ILE A 1 89 ? 2.687 11.098 0.581 1.00 95.75 89 ILE A CA 1
ATOM 716 C C . ILE A 1 89 ? 2.744 11.714 1.993 1.00 95.75 89 ILE A C 1
ATOM 718 O O . ILE A 1 89 ? 3.811 11.709 2.605 1.00 95.75 89 ILE A O 1
ATOM 722 N N . PRO A 1 90 ? 1.612 12.202 2.538 1.00 96.25 90 PRO A N 1
ATOM 723 C CA . PRO A 1 90 ? 1.583 12.913 3.814 1.00 96.25 90 PRO A CA 1
ATOM 724 C C . PRO A 1 90 ? 1.434 11.926 4.983 1.00 96.25 90 PRO A C 1
ATOM 726 O O . PRO A 1 90 ? 0.329 11.670 5.473 1.00 96.25 90 PRO A O 1
ATOM 729 N N . LEU A 1 91 ? 2.543 11.292 5.375 1.00 95.00 91 LEU A N 1
ATOM 730 C CA . LEU A 1 91 ? 2.558 10.257 6.417 1.00 95.00 91 LEU A CA 1
ATOM 731 C C . LEU A 1 91 ? 2.253 10.838 7.803 1.00 95.00 91 LEU A C 1
ATOM 733 O O . LEU A 1 91 ? 1.486 10.252 8.567 1.00 95.00 91 LEU A O 1
ATOM 737 N N . GLU A 1 92 ? 2.789 12.013 8.117 1.00 95.12 92 GLU A N 1
ATOM 738 C CA . GLU A 1 92 ? 2.575 12.686 9.396 1.00 95.12 92 GLU A CA 1
ATOM 739 C C . GLU A 1 92 ? 1.108 13.099 9.584 1.00 95.12 92 GLU A C 1
ATOM 741 O O . GLU A 1 92 ? 0.522 12.907 10.655 1.00 95.12 92 GLU A O 1
ATOM 746 N N . GLU A 1 93 ? 0.474 13.633 8.540 1.00 97.06 93 GLU A N 1
ATOM 747 C CA . GLU A 1 93 ? -0.947 13.966 8.556 1.00 97.06 93 GLU A CA 1
ATOM 748 C C . GLU A 1 93 ? -1.812 12.712 8.682 1.00 97.06 93 GLU A C 1
ATOM 750 O O . GLU A 1 93 ? -2.840 12.747 9.360 1.00 97.06 93 GLU A O 1
ATOM 755 N N . ALA A 1 94 ? -1.405 11.595 8.077 1.00 96.50 94 ALA A N 1
ATOM 756 C CA . ALA A 1 94 ? -2.112 10.326 8.204 1.00 96.50 94 ALA A CA 1
ATOM 757 C C . ALA A 1 94 ? -2.103 9.806 9.645 1.00 96.50 94 ALA A C 1
ATOM 759 O O . ALA A 1 94 ? -3.155 9.436 10.175 1.00 96.50 94 ALA A O 1
ATOM 760 N N . ASP A 1 95 ? -0.952 9.863 10.315 1.00 97.00 95 ASP A N 1
ATOM 761 C CA . ASP A 1 95 ? -0.832 9.526 11.735 1.00 97.00 95 ASP A CA 1
ATOM 762 C C . ASP A 1 95 ? -1.713 10.432 12.603 1.00 97.00 95 ASP A C 1
ATOM 764 O O . ASP A 1 95 ? -2.410 9.963 13.515 1.00 97.00 95 ASP A O 1
ATOM 768 N N . LEU A 1 96 ? -1.732 11.736 12.307 1.00 97.69 96 LEU A N 1
ATOM 769 C CA . LEU A 1 96 ? -2.598 12.691 12.991 1.00 97.69 96 LEU A CA 1
ATOM 770 C C . LEU A 1 96 ? -4.079 12.342 12.798 1.00 97.69 96 LEU A C 1
ATOM 772 O O . LEU A 1 96 ? -4.831 12.312 13.778 1.00 97.69 96 LEU A O 1
ATOM 776 N N . LEU A 1 97 ? -4.505 12.046 11.570 1.00 97.25 97 LEU A N 1
ATOM 777 C CA . LEU A 1 97 ? -5.878 11.642 11.261 1.00 97.25 97 LEU A CA 1
ATOM 778 C C . LEU A 1 97 ? -6.268 10.369 12.018 1.00 97.25 97 LEU A C 1
ATOM 780 O O . LEU A 1 97 ? -7.350 10.314 12.609 1.00 97.25 97 LEU A O 1
ATOM 784 N N . ASP A 1 98 ? -5.373 9.387 12.098 1.00 96.88 98 ASP A N 1
ATOM 785 C CA . ASP A 1 98 ? -5.600 8.154 12.851 1.00 96.88 98 ASP A CA 1
ATOM 786 C C . ASP A 1 98 ? -5.707 8.408 14.361 1.00 96.88 98 ASP A C 1
ATOM 788 O O . ASP A 1 98 ? -6.491 7.762 15.067 1.00 96.88 98 ASP A O 1
ATOM 792 N N . ILE A 1 99 ? -4.945 9.360 14.904 1.00 97.19 99 ILE A N 1
ATOM 793 C CA . ILE A 1 99 ? -5.077 9.795 16.302 1.00 97.19 99 ILE A CA 1
ATOM 794 C C . ILE A 1 99 ? -6.434 10.469 16.534 1.00 97.19 99 ILE A C 1
ATOM 796 O O . ILE A 1 99 ? -7.122 10.132 17.504 1.00 97.19 99 ILE A O 1
ATOM 800 N N . LEU A 1 100 ? -6.830 11.405 15.668 1.00 96.31 100 LEU A N 1
ATOM 801 C CA . LEU A 1 100 ? -8.099 12.130 15.773 1.00 96.31 100 LEU A CA 1
ATOM 802 C C . LEU A 1 100 ? -9.290 11.174 15.681 1.00 96.31 100 LEU A C 1
ATOM 804 O O . LEU A 1 100 ? -10.188 11.222 16.523 1.00 96.31 100 LEU A O 1
ATOM 808 N N . HIS A 1 101 ? -9.253 10.240 14.733 1.00 94.31 101 HIS A N 1
ATOM 809 C CA . HIS A 1 101 ? -10.287 9.227 14.574 1.00 94.31 101 HIS A CA 1
ATOM 810 C C . HIS A 1 101 ? -10.409 8.337 15.819 1.00 94.31 101 HIS A C 1
ATOM 812 O O . HIS A 1 101 ? -11.506 8.123 16.340 1.00 94.31 101 HIS A O 1
ATOM 818 N N . ARG A 1 102 ? -9.279 7.881 16.377 1.00 94.88 102 ARG A N 1
ATOM 819 C CA . ARG A 1 102 ? -9.270 7.093 17.620 1.00 94.88 102 ARG A CA 1
ATOM 820 C C . ARG A 1 102 ? -9.831 7.867 18.813 1.00 94.88 102 ARG A C 1
ATOM 822 O O . ARG A 1 102 ? -10.501 7.260 19.650 1.00 94.88 102 ARG A O 1
ATOM 829 N N . LYS A 1 103 ? -9.572 9.175 18.921 1.00 95.00 103 LYS A N 1
ATOM 830 C CA . LYS A 1 103 ? -10.157 10.031 19.972 1.00 95.00 103 LYS A CA 1
ATOM 831 C C . LYS A 1 103 ? -11.672 10.141 19.810 1.00 95.00 103 LYS A C 1
ATOM 833 O O . LYS A 1 103 ? -12.391 9.818 20.752 1.00 95.00 103 LYS A O 1
ATOM 838 N N . TYR A 1 104 ? -12.139 10.458 18.604 1.00 93.62 104 TYR A N 1
ATOM 839 C CA . TYR A 1 104 ? -13.563 10.541 18.274 1.00 93.62 104 TYR A CA 1
ATOM 840 C C . TYR A 1 104 ? -14.324 9.251 18.621 1.00 93.62 104 TYR A C 1
ATOM 842 O O . TYR A 1 104 ? -15.354 9.283 19.293 1.00 93.62 104 TYR A O 1
ATOM 850 N N . LEU A 1 105 ? -13.785 8.085 18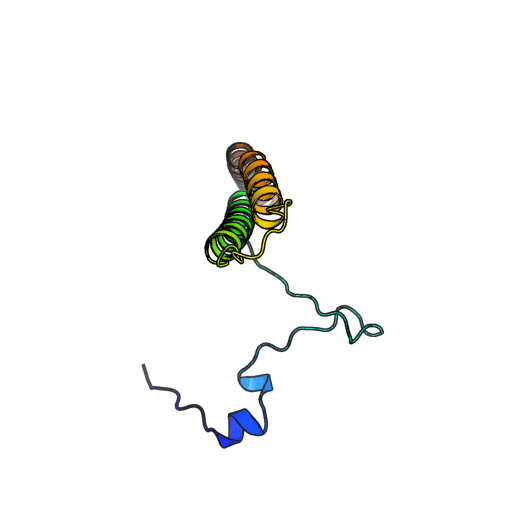.247 1.00 92.69 105 LEU A N 1
ATOM 851 C CA . LEU A 1 105 ? -14.406 6.798 18.574 1.00 92.69 105 LEU A CA 1
ATOM 852 C C . LEU A 1 105 ? -14.480 6.532 20.084 1.00 92.69 105 LEU A C 1
ATOM 854 O O . LEU A 1 105 ? -15.442 5.923 20.553 1.00 92.69 105 LEU A O 1
ATOM 858 N N . LYS A 1 106 ? -13.476 6.958 20.859 1.00 92.94 106 LYS A N 1
ATOM 859 C CA . LYS A 1 106 ? -13.488 6.820 22.325 1.00 92.94 106 LYS A CA 1
ATOM 860 C C . LYS A 1 106 ? -14.539 7.721 22.968 1.00 92.94 106 LYS A C 1
ATOM 862 O O . LYS A 1 106 ? -15.175 7.296 23.929 1.00 92.94 106 LYS A O 1
ATOM 867 N N . GLU A 1 107 ? -14.716 8.934 22.460 1.00 89.12 107 GLU A N 1
ATOM 868 C CA . GLU A 1 107 ? -15.714 9.888 22.955 1.00 89.12 107 GLU A CA 1
ATOM 869 C C . GLU A 1 107 ? -17.139 9.420 22.650 1.00 89.12 107 GLU A C 1
ATOM 871 O O . GLU A 1 107 ? -17.970 9.381 23.555 1.00 89.12 107 GLU A O 1
ATOM 876 N N . ASN A 1 108 ? -17.394 8.931 21.435 1.00 83.38 108 ASN A N 1
ATOM 877 C CA . ASN A 1 108 ? -18.697 8.365 21.079 1.00 83.38 108 ASN A CA 1
ATOM 878 C C . ASN A 1 108 ? -19.054 7.109 21.876 1.00 83.38 108 ASN A C 1
ATOM 880 O O . ASN A 1 108 ? -20.194 6.937 22.286 1.00 83.38 108 ASN A O 1
ATOM 884 N N . LYS A 1 109 ? -18.087 6.226 22.147 1.00 77.81 109 LYS A N 1
ATOM 885 C CA . LYS A 1 109 ? -18.351 5.053 22.994 1.00 77.81 109 LYS A CA 1
ATOM 886 C C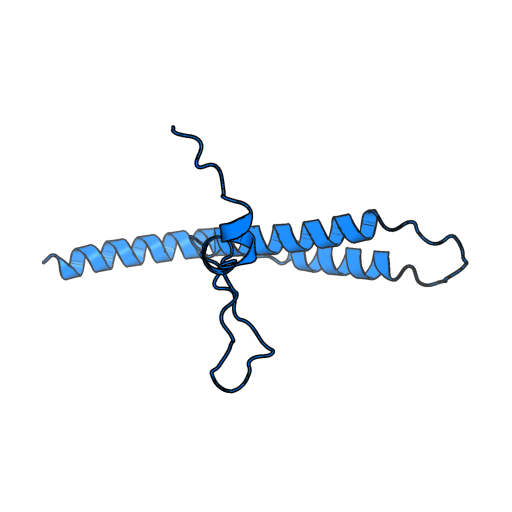 . LYS A 1 109 ? -18.752 5.443 24.418 1.00 77.81 109 LYS A C 1
ATOM 888 O O . LYS A 1 109 ? -19.537 4.729 25.033 1.00 77.81 109 LYS A O 1
ATOM 893 N N . LYS A 1 110 ? -18.226 6.559 24.936 1.00 66.88 110 LYS A N 1
ATOM 894 C CA . LYS A 1 110 ? -18.603 7.097 26.250 1.00 66.88 110 LYS A CA 1
ATOM 895 C C . LYS A 1 110 ? -19.992 7.737 26.242 1.00 66.88 110 LYS A C 1
ATOM 897 O O . LYS A 1 110 ? -20.685 7.619 27.242 1.00 66.88 110 LYS A O 1
ATOM 902 N N . SER A 1 111 ? -20.409 8.385 25.152 1.00 61.56 111 SER A N 1
ATOM 903 C CA . SER A 1 111 ? -21.741 9.003 25.063 1.00 61.56 111 SER A CA 1
ATOM 904 C C . SER A 1 111 ? -22.874 7.986 24.906 1.00 61.56 111 SER A C 1
ATOM 906 O O . SER A 1 111 ? -23.958 8.230 25.413 1.00 61.56 111 SER A O 1
ATOM 908 N N . THR A 1 112 ? -22.632 6.835 24.272 1.00 64.06 112 THR A N 1
ATOM 909 C CA . THR A 1 112 ? -23.626 5.747 24.142 1.00 64.06 112 THR A CA 1
ATOM 910 C C . THR A 1 112 ? -23.735 4.822 25.359 1.00 64.06 112 THR A C 1
ATOM 912 O O . THR A 1 112 ? -24.574 3.927 25.359 1.00 64.06 112 THR A O 1
ATOM 915 N N . ALA A 1 113 ? -22.855 4.968 26.354 1.00 58.09 113 ALA A N 1
ATOM 916 C CA . ALA A 1 113 ? -22.831 4.132 27.560 1.00 58.09 113 ALA A CA 1
ATOM 917 C C . ALA A 1 113 ? -23.482 4.800 28.790 1.00 58.09 113 ALA A C 1
ATOM 919 O O . ALA A 1 113 ? -23.539 4.173 29.847 1.00 58.09 113 ALA A O 1
ATOM 920 N N . ASN A 1 114 ? -23.952 6.043 28.641 1.00 46.12 114 ASN A N 1
ATOM 921 C CA . ASN A 1 114 ? -24.732 6.795 29.627 1.00 46.12 114 ASN A CA 1
ATOM 922 C C . ASN A 1 114 ? -26.198 6.860 29.192 1.00 46.12 114 ASN A C 1
ATOM 924 O O . ASN A 1 114 ? -27.056 6.949 30.094 1.00 46.12 114 ASN A O 1
#

Secondary structure (DSSP, 8-state):
-------HHHHHH-GGGTS-PPEESSSS-SS-EE-PPP-SSHHHHHHHHHHHHHHHHHHHHTS---SS--S--HHHHHHHHHHHHHHT--HHHHHHHHHHHHHHHHHHHHHTT-

Sequence (114 aa):
MKKNKIKLNDLIENPEHYFIMLKPASKMRKDIHNLAINVQGYSDLFCMIMDLLKAGMLALDGMEVSTNNSPRQVERYVYSLLRIIEMLIPLEEADLLDILHRKYLKENKKSTAN

Foldseek 3Di:
DDPPDDDPVCCVVPVVVVDDDFDAPDPVGNPHGDDDDDAPFLLRVLVVVLVVLVVLLVVLVPDDPPPPDDPDSVSVVSNVVSVVVSVPRCNVVRVVRSVVVVVVVVVVVVVVVD

Radius of gyration: 22.61 Å; chains: 1; bounding box: 47×48×58 Å